Protein AF-A0A9D8RIB7-F1 (afdb_monomer)

Nearest PDB structures (foldseek):
  5ja8-assembly2_C  TM=4.415E-01  e=8.686E-02  Vibrio cholerae O1 biovar El Tor str. N16961
  4q9t-assembly2_B  TM=4.888E-01  e=7.528E-01  Vanderwaltozyma polyspora DSM 70294
  5kpe-assembly1_A  TM=2.880E-01  e=8.686E-02  synthetic construct
  8i34-assembly4_G  TM=5.622E-01  e=1.642E+00  Haliclona sp.
  3inb-assembly1_A  TM=4.986E-01  e=5.787E+00  Measles virus strain Edmonston

Foldseek 3Di:
DDDDDDPPDQDQDDPDDPVVLLCCLVPVLVQEDEDPVQLVQLCVVVVNDDPDSSVSSNVSSVLSSVDDPVQKDWDGWDWQPVADPPHTFIKTKIWGDDPHWIKIWIWDADPVRRGIYTHHIHTPPPPDDDDDDDDPVNVVVVVPDD

Structure (mmCIF, N/CA/C/O backbone):
data_AF-A0A9D8RIB7-F1
#
_entry.id   AF-A0A9D8RIB7-F1
#
loop_
_atom_site.group_PDB
_atom_site.id
_atom_site.type_symbol
_atom_site.label_atom_id
_atom_site.label_alt_id
_atom_site.label_comp_id
_atom_site.label_asym_id
_atom_site.label_entity_id
_atom_site.label_seq_id
_atom_site.pdbx_PDB_ins_code
_atom_site.Cartn_x
_atom_site.Cartn_y
_atom_site.Cartn_z
_atom_site.occupancy
_atom_site.B_iso_or_equiv
_atom_site.auth_seq_id
_atom_site.auth_comp_id
_atom_site.auth_asym_id
_atom_site.auth_atom_id
_atom_site.pdbx_PDB_model_num
ATOM 1 N N . MET A 1 1 ? 20.092 -38.379 22.813 1.00 41.28 1 MET A N 1
ATOM 2 C CA . MET A 1 1 ? 20.391 -37.686 21.543 1.00 41.28 1 MET A CA 1
ATOM 3 C C . MET A 1 1 ? 19.253 -37.948 20.571 1.00 41.28 1 MET A C 1
ATOM 5 O O . MET A 1 1 ? 19.066 -39.097 20.207 1.00 41.28 1 MET A O 1
ATOM 9 N N . ASN A 1 2 ? 18.444 -36.933 20.259 1.00 32.72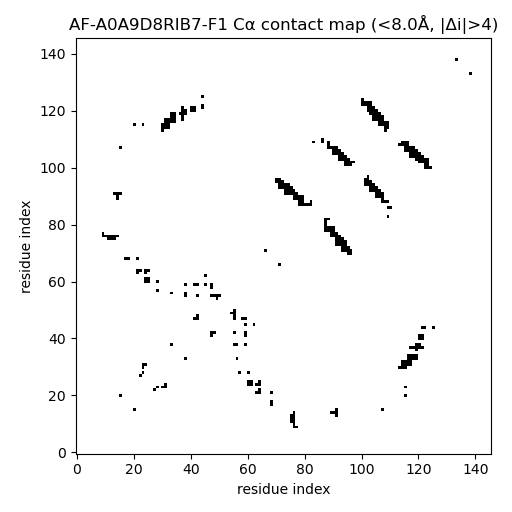 2 ASN A N 1
ATOM 10 C CA . ASN A 1 2 ? 18.199 -36.457 18.890 1.00 32.72 2 ASN A CA 1
ATOM 11 C C . ASN A 1 2 ? 17.179 -3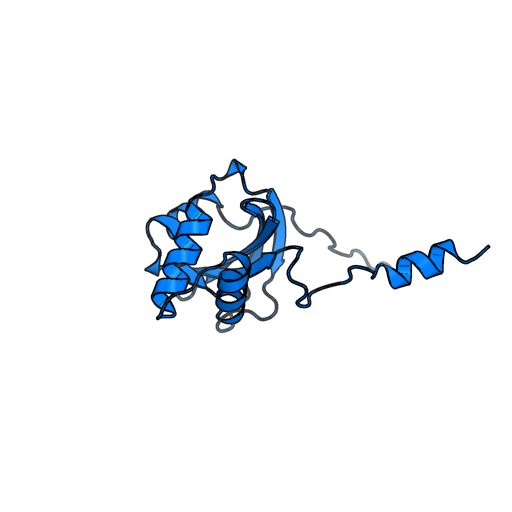5.313 18.933 1.00 32.72 2 ASN A C 1
ATOM 13 O O . ASN A 1 2 ? 15.968 -35.509 18.927 1.00 32.72 2 ASN A O 1
ATOM 17 N N . THR A 1 3 ? 17.720 -34.102 19.010 1.00 43.56 3 THR A N 1
ATOM 18 C CA . THR A 1 3 ? 17.069 -32.843 18.666 1.00 43.56 3 THR A CA 1
ATOM 19 C C . THR A 1 3 ? 16.885 -32.790 17.150 1.00 43.56 3 THR A C 1
ATOM 21 O O . THR A 1 3 ? 17.830 -32.511 16.422 1.00 43.56 3 THR A O 1
ATOM 24 N N . ASN A 1 4 ? 15.669 -33.054 16.682 1.00 41.12 4 ASN A N 1
ATOM 25 C CA . ASN A 1 4 ? 15.206 -32.770 15.322 1.00 41.12 4 ASN A CA 1
ATOM 26 C C . ASN A 1 4 ? 13.962 -31.887 15.475 1.00 41.12 4 ASN A C 1
ATOM 28 O O . ASN A 1 4 ? 13.106 -32.200 16.289 1.00 41.12 4 ASN A O 1
ATOM 32 N N . GLN A 1 5 ? 13.750 -30.785 14.776 1.00 39.44 5 GLN A N 1
ATOM 33 C CA . GLN A 1 5 ? 14.428 -30.183 13.642 1.00 39.44 5 GLN A CA 1
ATOM 34 C C . GLN A 1 5 ? 13.912 -28.740 13.593 1.00 39.44 5 GLN A C 1
ATOM 36 O O . GLN A 1 5 ? 12.727 -28.476 13.793 1.00 39.44 5 GLN A O 1
ATOM 41 N N . ILE A 1 6 ? 14.827 -27.814 13.343 1.00 48.09 6 ILE A N 1
ATOM 42 C CA . ILE A 1 6 ? 14.585 -26.393 13.116 1.00 48.09 6 ILE A CA 1
ATOM 43 C C . ILE A 1 6 ? 13.604 -26.252 11.940 1.00 48.09 6 ILE A C 1
ATOM 45 O O . ILE A 1 6 ? 13.969 -26.534 10.801 1.00 48.09 6 ILE A O 1
ATOM 49 N N . GLN A 1 7 ? 12.369 -25.801 12.189 1.00 37.47 7 GLN A N 1
ATOM 50 C CA . GLN A 1 7 ? 11.461 -25.347 11.127 1.00 37.47 7 GLN A CA 1
ATOM 51 C C . GLN A 1 7 ? 11.884 -23.950 10.656 1.00 37.47 7 GLN A C 1
ATOM 53 O O . GLN A 1 7 ? 11.237 -22.937 10.904 1.00 37.47 7 GLN A O 1
ATOM 58 N N . GLY A 1 8 ? 13.029 -23.910 9.981 1.00 40.84 8 GLY A N 1
ATOM 59 C CA . GLY A 1 8 ? 13.456 -22.803 9.141 1.00 40.84 8 GLY A CA 1
ATOM 60 C C . GLY A 1 8 ? 12.921 -23.025 7.733 1.00 40.84 8 GLY A C 1
ATOM 61 O O . GLY A 1 8 ? 13.624 -23.551 6.882 1.00 40.84 8 GLY A O 1
ATOM 62 N N . ALA A 1 9 ? 11.670 -22.648 7.493 1.00 40.25 9 ALA A N 1
ATOM 63 C CA . ALA A 1 9 ? 11.104 -22.559 6.152 1.00 40.25 9 ALA A CA 1
ATOM 64 C C . ALA A 1 9 ? 10.085 -21.418 6.147 1.00 40.25 9 ALA A C 1
ATOM 66 O O . ALA A 1 9 ? 8.880 -21.635 6.242 1.00 40.25 9 ALA A O 1
ATOM 67 N N . GLY A 1 10 ? 10.584 -20.178 6.099 1.00 46.03 10 GLY A N 1
ATOM 68 C CA . GLY A 1 10 ? 9.742 -19.021 5.813 1.00 46.03 10 GLY A CA 1
ATOM 69 C C . GLY A 1 10 ? 9.033 -19.270 4.487 1.00 46.03 10 GLY A C 1
ATOM 70 O O . GLY A 1 10 ? 9.671 -19.342 3.437 1.00 46.03 10 GLY A O 1
ATOM 71 N N . THR A 1 11 ? 7.725 -19.486 4.544 1.00 47.47 11 THR A N 1
ATOM 72 C CA . THR A 1 11 ? 6.888 -19.741 3.379 1.00 47.47 11 THR A CA 1
ATOM 73 C C . THR A 1 11 ? 7.015 -18.572 2.409 1.00 47.47 11 THR A C 1
ATOM 75 O O . THR A 1 11 ? 6.567 -17.467 2.703 1.00 47.47 11 THR A O 1
ATOM 78 N N . ARG A 1 12 ? 7.587 -18.811 1.222 1.00 58.78 12 ARG A N 1
ATOM 79 C CA . ARG A 1 12 ? 7.540 -17.891 0.068 1.00 58.78 12 ARG A CA 1
ATOM 80 C C . ARG A 1 12 ? 6.133 -17.844 -0.552 1.00 58.78 12 ARG A C 1
ATOM 82 O O . ARG A 1 12 ? 5.988 -17.872 -1.768 1.00 58.78 12 ARG A O 1
ATOM 89 N N . LYS A 1 13 ? 5.088 -17.873 0.271 1.00 84.31 13 LYS A N 1
ATOM 90 C CA . LYS A 1 13 ? 3.702 -17.881 -0.181 1.00 84.31 13 LYS A CA 1
ATOM 91 C C . LYS A 1 13 ? 3.035 -16.615 0.326 1.00 84.31 13 LYS A C 1
ATOM 93 O O . LYS A 1 13 ? 2.945 -16.437 1.536 1.00 84.31 13 LYS A O 1
ATOM 98 N N . LYS A 1 14 ? 2.555 -15.813 -0.623 1.00 91.81 14 LYS A N 1
ATOM 99 C CA . LYS A 1 14 ? 1.707 -14.643 -0.395 1.00 91.81 14 LYS A CA 1
ATOM 100 C C . LYS A 1 14 ? 0.521 -15.043 0.486 1.00 91.81 14 LYS A C 1
ATOM 102 O O . LYS A 1 14 ? -0.145 -16.042 0.194 1.00 91.81 14 LYS A O 1
ATOM 107 N N . ALA A 1 15 ? 0.288 -14.303 1.561 1.00 93.88 15 ALA A N 1
ATOM 108 C CA . ALA A 1 15 ? -0.879 -14.474 2.414 1.00 93.88 15 ALA A CA 1
ATOM 109 C C . ALA A 1 15 ? -2.125 -13.803 1.815 1.00 93.88 15 ALA A C 1
ATOM 111 O O . ALA A 1 15 ? -3.235 -14.263 2.081 1.00 93.88 15 ALA A O 1
ATOM 112 N N . TYR A 1 16 ? -1.944 -12.762 0.996 1.00 94.50 16 TYR A N 1
ATOM 113 C CA . TYR A 1 16 ? -3.028 -11.944 0.456 1.00 94.50 16 TYR A CA 1
ATOM 114 C C . TYR A 1 16 ? -2.947 -11.787 -1.067 1.00 94.50 16 TYR A C 1
ATOM 116 O O . TYR A 1 16 ? -1.882 -11.895 -1.680 1.00 94.50 16 TYR A O 1
ATOM 124 N N . SER A 1 17 ? -4.098 -11.510 -1.682 1.00 95.75 17 SER A N 1
ATOM 125 C CA . SER A 1 17 ? -4.184 -11.113 -3.088 1.00 95.75 17 SER A CA 1
ATOM 126 C C . SER A 1 17 ? -3.704 -9.671 -3.233 1.00 95.75 17 SER A C 1
ATOM 128 O O . SER A 1 17 ? -4.300 -8.758 -2.665 1.00 95.75 17 SER A O 1
ATOM 130 N N . LEU A 1 18 ? -2.633 -9.460 -4.002 1.00 96.50 18 LEU A N 1
ATOM 131 C CA . LEU A 1 18 ? -2.182 -8.110 -4.348 1.00 96.50 18 LEU A CA 1
ATOM 132 C C . LEU A 1 18 ? -3.252 -7.364 -5.159 1.00 96.50 18 LEU A C 1
ATOM 134 O O . LEU A 1 18 ? -3.451 -6.176 -4.946 1.00 96.50 18 LEU A O 1
ATOM 138 N N . ASN A 1 19 ? -3.964 -8.062 -6.047 1.00 96.81 19 ASN A N 1
ATOM 139 C CA . ASN A 1 19 ? -5.027 -7.458 -6.844 1.00 96.81 19 ASN A CA 1
ATOM 140 C C . ASN A 1 19 ? -6.133 -6.869 -5.960 1.00 96.81 19 ASN A C 1
ATOM 142 O O . ASN A 1 19 ? -6.554 -5.741 -6.174 1.00 96.81 19 ASN A O 1
ATOM 146 N N . ASP A 1 20 ? -6.555 -7.609 -4.935 1.00 96.88 20 ASP A N 1
ATOM 147 C CA . ASP A 1 20 ? -7.628 -7.175 -4.034 1.00 96.88 20 ASP A CA 1
ATOM 148 C C . ASP A 1 20 ? -7.171 -5.984 -3.175 1.00 96.88 20 ASP A C 1
ATOM 150 O O . ASP A 1 20 ? -7.966 -5.109 -2.842 1.00 96.88 20 ASP A O 1
ATOM 154 N N . PHE A 1 21 ? -5.878 -5.930 -2.833 1.00 97.50 21 PHE A N 1
ATOM 155 C CA . PHE A 1 21 ? -5.286 -4.776 -2.159 1.00 97.50 21 PHE A CA 1
ATOM 156 C C . PHE A 1 21 ? -5.288 -3.534 -3.058 1.00 97.50 21 PHE A C 1
ATOM 158 O O . PHE A 1 21 ? -5.744 -2.478 -2.627 1.00 97.50 21 PHE A O 1
ATOM 165 N N . LEU A 1 22 ? -4.826 -3.654 -4.308 1.00 97.56 22 LEU A N 1
ATOM 166 C CA . LEU A 1 22 ? -4.810 -2.536 -5.260 1.00 97.56 22 LEU A CA 1
ATOM 167 C C . LEU A 1 22 ? -6.227 -2.050 -5.592 1.00 97.56 22 LEU A C 1
ATOM 169 O O . LEU A 1 22 ? -6.463 -0.844 -5.665 1.00 97.56 22 LEU A O 1
ATOM 173 N N . ASP A 1 23 ? -7.181 -2.972 -5.730 1.00 97.06 23 ASP A N 1
ATOM 174 C CA . ASP A 1 23 ? -8.596 -2.638 -5.890 1.00 97.06 23 ASP A CA 1
ATOM 175 C C . ASP A 1 23 ? -9.124 -1.857 -4.680 1.00 97.06 23 ASP A C 1
ATOM 177 O O . ASP A 1 23 ? -9.770 -0.823 -4.850 1.00 97.06 23 ASP A O 1
ATOM 181 N N . ALA A 1 24 ? -8.763 -2.260 -3.458 1.00 97.00 24 ALA A N 1
ATOM 182 C CA . ALA A 1 24 ? -9.129 -1.512 -2.263 1.00 97.00 24 ALA A CA 1
ATOM 183 C C . ALA A 1 24 ? -8.486 -0.116 -2.213 1.00 97.00 24 ALA A C 1
ATOM 185 O O . ALA A 1 24 ? -9.169 0.854 -1.888 1.00 97.00 24 ALA A O 1
ATOM 186 N N . CYS A 1 25 ? -7.213 0.028 -2.599 1.00 97.38 25 CYS A N 1
ATOM 187 C CA . CYS A 1 25 ? -6.562 1.338 -2.725 1.00 97.38 25 CYS A CA 1
ATOM 188 C C . CYS A 1 25 ? -7.286 2.251 -3.727 1.00 97.38 25 CYS A C 1
ATOM 190 O O . CYS A 1 25 ? -7.370 3.461 -3.518 1.00 97.38 25 CYS A O 1
ATOM 192 N N . LYS A 1 26 ? -7.837 1.682 -4.803 1.00 97.00 26 LYS A N 1
ATOM 193 C CA . LYS A 1 26 ? -8.529 2.439 -5.846 1.00 97.00 26 LYS A CA 1
ATOM 194 C C . LYS A 1 26 ? -9.963 2.799 -5.457 1.00 97.00 26 LYS A C 1
ATOM 196 O O . LYS A 1 26 ? -10.329 3.975 -5.508 1.00 97.00 26 LYS A O 1
ATOM 201 N N . ASN A 1 27 ? -10.746 1.798 -5.062 1.00 96.69 27 ASN A N 1
ATOM 202 C CA . ASN A 1 27 ? -12.208 1.846 -5.007 1.00 96.69 27 ASN A CA 1
ATOM 203 C C . ASN A 1 27 ? -12.784 1.821 -3.583 1.00 96.69 27 ASN A C 1
ATOM 205 O O . ASN A 1 27 ? -13.928 2.227 -3.399 1.00 96.69 27 ASN A O 1
ATOM 209 N N . HIS A 1 28 ? -12.010 1.377 -2.587 1.00 95.50 28 HIS A N 1
ATOM 210 C CA . HIS A 1 28 ? -12.476 1.148 -1.212 1.00 95.50 28 HIS A CA 1
ATOM 211 C C . HIS A 1 28 ? -11.509 1.739 -0.175 1.00 95.50 28 HIS A C 1
ATOM 213 O O . HIS A 1 28 ? -11.070 1.067 0.764 1.00 95.50 28 HIS A O 1
ATOM 219 N N . LYS A 1 29 ? -11.130 3.009 -0.364 1.00 95.00 29 LYS A N 1
ATOM 220 C CA . LYS A 1 29 ? -10.112 3.712 0.440 1.00 95.00 29 LYS A CA 1
ATOM 221 C C . LYS A 1 29 ? -10.460 3.803 1.929 1.00 95.00 29 LYS A C 1
ATOM 223 O O . LYS A 1 29 ? -9.574 3.914 2.775 1.00 95.00 29 LYS A O 1
ATOM 228 N N . GLU A 1 30 ? -11.741 3.741 2.266 1.00 94.38 30 GLU A N 1
ATOM 229 C CA . GLU A 1 30 ? -12.260 3.663 3.630 1.00 94.38 30 GLU A CA 1
ATOM 230 C C . GLU A 1 30 ? -11.894 2.350 4.338 1.00 94.38 30 GLU A C 1
ATOM 232 O O . GLU A 1 30 ? -11.793 2.323 5.562 1.00 94.38 30 GLU A O 1
ATOM 237 N N . LEU A 1 31 ? -11.652 1.275 3.579 1.00 94.94 31 LEU A N 1
ATOM 238 C CA . LEU A 1 31 ? -11.234 -0.026 4.105 1.00 94.94 31 LEU A CA 1
ATOM 239 C C . LEU A 1 31 ? -9.718 -0.143 4.260 1.00 94.94 31 LEU A C 1
ATOM 241 O O . LEU A 1 31 ? -9.246 -1.140 4.807 1.00 94.94 31 LEU A O 1
ATOM 245 N N . VAL A 1 32 ? -8.956 0.835 3.769 1.00 96.81 32 VAL A N 1
ATOM 246 C CA . VAL A 1 32 ? -7.499 0.853 3.871 1.00 96.81 32 VAL A CA 1
ATOM 247 C C . VAL A 1 32 ? -7.087 1.839 4.948 1.00 96.81 32 VAL A C 1
ATOM 249 O O . VAL A 1 32 ? -7.413 3.019 4.896 1.00 96.81 32 VAL A O 1
ATOM 252 N N . GLU A 1 33 ? -6.318 1.366 5.914 1.00 95.19 33 GLU A N 1
ATOM 253 C CA . GLU A 1 33 ? -5.636 2.223 6.872 1.00 95.19 33 GLU A CA 1
ATOM 254 C C . GLU A 1 33 ? -4.131 2.182 6.661 1.00 95.19 33 GLU A C 1
ATOM 256 O O . GLU A 1 33 ? -3.569 1.171 6.236 1.00 95.19 33 GLU A O 1
ATOM 261 N N . ILE A 1 34 ? -3.475 3.280 7.009 1.00 96.00 34 ILE A N 1
ATOM 262 C CA . ILE A 1 34 ? -2.027 3.406 6.944 1.00 96.00 34 ILE A CA 1
ATOM 263 C C . ILE A 1 34 ? -1.527 3.612 8.366 1.00 96.00 34 ILE A C 1
ATOM 265 O O . ILE A 1 34 ? -2.102 4.379 9.140 1.00 96.00 34 ILE A O 1
ATOM 269 N N . ASN A 1 35 ? -0.476 2.888 8.741 1.00 94.50 35 ASN A N 1
ATOM 270 C CA . ASN A 1 35 ? 0.253 3.202 9.958 1.00 94.50 35 ASN A CA 1
ATOM 271 C C . ASN A 1 35 ? 0.696 4.684 9.919 1.00 94.50 35 ASN A C 1
ATOM 273 O O . ASN A 1 35 ? 1.228 5.093 8.891 1.00 94.50 35 ASN A O 1
ATOM 277 N N . PRO A 1 36 ? 0.521 5.478 10.991 1.00 94.00 36 PRO A N 1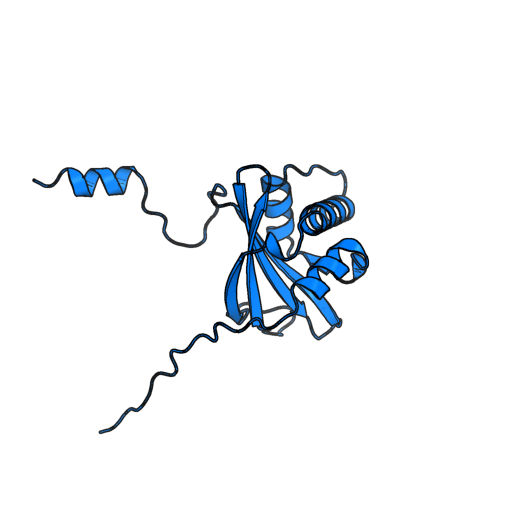
ATOM 278 C CA . PRO A 1 36 ? 0.888 6.896 10.976 1.00 94.00 36 PRO A CA 1
ATOM 279 C C . PRO A 1 36 ? 2.339 7.164 10.552 1.00 94.00 36 PRO A C 1
ATOM 281 O O . PRO A 1 36 ? 2.565 8.022 9.703 1.00 94.00 36 PRO A O 1
ATOM 284 N N . ASP A 1 37 ? 3.293 6.370 11.051 1.00 93.25 37 ASP A N 1
ATOM 285 C CA . ASP A 1 37 ? 4.713 6.489 10.695 1.00 93.25 37 ASP A CA 1
ATOM 286 C C . ASP A 1 37 ? 4.920 6.169 9.203 1.00 93.25 37 ASP A C 1
ATOM 288 O O . ASP A 1 37 ? 5.643 6.858 8.489 1.00 93.25 37 ASP A O 1
ATOM 292 N N . ALA A 1 38 ? 4.216 5.149 8.699 1.00 95.25 38 ALA A N 1
ATOM 293 C CA . ALA A 1 38 ? 4.254 4.785 7.285 1.00 95.25 38 ALA A CA 1
ATOM 294 C C . ALA A 1 38 ? 3.601 5.838 6.384 1.00 95.25 38 ALA A C 1
ATOM 296 O O . ALA A 1 38 ? 3.994 5.969 5.231 1.00 95.25 38 ALA A O 1
ATOM 297 N N . GLN A 1 39 ? 2.593 6.558 6.877 1.00 96.25 39 GLN A N 1
ATOM 298 C CA . GLN A 1 39 ? 1.938 7.624 6.131 1.00 96.25 39 GLN A CA 1
ATOM 299 C C . GLN A 1 39 ? 2.852 8.845 6.004 1.00 96.25 39 GLN A C 1
ATOM 301 O O . GLN A 1 39 ? 2.951 9.418 4.921 1.00 96.25 39 GLN A O 1
ATOM 306 N N . GLU A 1 40 ? 3.541 9.214 7.085 1.00 93.88 40 GLU A N 1
ATOM 307 C CA . GLU A 1 40 ? 4.553 10.272 7.067 1.00 93.88 40 GLU A CA 1
ATOM 308 C C . GLU A 1 40 ? 5.684 9.921 6.093 1.00 93.88 40 GLU A C 1
ATOM 310 O O . GLU A 1 40 ? 5.991 10.695 5.183 1.00 93.88 40 GLU A O 1
ATOM 315 N N . GLU A 1 41 ? 6.243 8.716 6.203 1.00 94.19 41 GLU A N 1
ATOM 316 C CA . GLU A 1 41 ? 7.311 8.258 5.315 1.00 94.19 41 GLU A CA 1
ATOM 317 C C . GLU A 1 41 ? 6.848 8.173 3.852 1.00 94.19 41 GLU A C 1
ATOM 319 O O . GLU A 1 41 ? 7.528 8.687 2.962 1.00 94.19 41 GLU A O 1
ATOM 324 N N . ALA A 1 42 ? 5.647 7.640 3.599 1.00 94.00 42 ALA A N 1
ATOM 325 C CA . ALA A 1 42 ? 5.033 7.619 2.272 1.00 94.00 42 ALA A CA 1
ATOM 326 C C . ALA A 1 42 ? 4.893 9.024 1.676 1.00 94.00 42 ALA A C 1
ATOM 328 O O . ALA A 1 42 ? 5.196 9.222 0.502 1.00 94.00 42 ALA A O 1
ATOM 329 N N . SER A 1 43 ? 4.452 10.000 2.476 1.00 93.75 43 SER A N 1
ATOM 330 C CA . SER A 1 43 ? 4.271 11.375 2.007 1.00 93.75 43 SER A CA 1
ATOM 331 C C . SER A 1 43 ? 5.592 12.005 1.562 1.00 93.75 43 SER A C 1
ATOM 333 O O . SER A 1 43 ? 5.645 12.657 0.520 1.00 93.75 43 SER A O 1
ATOM 335 N N . ASN A 1 44 ? 6.683 11.708 2.273 1.00 91.38 44 ASN A N 1
ATOM 336 C CA . ASN A 1 44 ? 8.020 12.175 1.928 1.00 91.38 44 ASN A CA 1
ATOM 337 C C . ASN A 1 44 ? 8.539 11.526 0.638 1.00 91.38 44 ASN A C 1
ATOM 339 O O . ASN A 1 44 ? 9.007 12.233 -0.256 1.00 91.38 44 ASN A O 1
ATOM 343 N N . VAL A 1 45 ? 8.440 10.196 0.516 1.00 91.19 45 VAL A N 1
ATOM 344 C CA . VAL A 1 45 ? 8.990 9.467 -0.644 1.00 91.19 45 VAL A CA 1
ATOM 345 C C . VAL A 1 45 ? 8.159 9.641 -1.916 1.00 91.19 45 VAL A C 1
ATOM 347 O O . VAL A 1 45 ? 8.705 9.544 -3.010 1.00 91.19 45 VAL A O 1
ATOM 350 N N . LEU A 1 46 ? 6.855 9.905 -1.788 1.00 90.50 46 LEU A N 1
ATOM 351 C CA . LEU A 1 46 ? 5.950 10.179 -2.910 1.00 90.50 46 LEU A CA 1
ATOM 352 C C . LEU A 1 46 ? 5.788 11.681 -3.193 1.00 90.50 46 LEU A C 1
ATOM 354 O O . LEU A 1 46 ? 5.050 12.047 -4.104 1.00 90.50 46 LEU A O 1
ATOM 358 N N . HIS A 1 47 ? 6.460 12.546 -2.425 1.00 90.62 47 HIS A N 1
ATOM 359 C CA . HIS A 1 47 ? 6.365 14.005 -2.529 1.00 90.62 47 HIS A CA 1
ATOM 360 C C . HIS A 1 47 ? 4.921 14.536 -2.451 1.00 90.62 47 HIS A C 1
ATOM 362 O O . HIS A 1 47 ? 4.523 15.431 -3.198 1.00 90.62 47 HIS A O 1
ATOM 368 N N . ILE A 1 48 ? 4.138 13.983 -1.525 1.00 92.50 48 ILE A N 1
ATOM 369 C CA . ILE A 1 48 ? 2.746 14.359 -1.276 1.00 92.50 48 ILE A CA 1
ATOM 370 C C . ILE A 1 48 ? 2.705 15.415 -0.174 1.00 92.50 48 ILE A C 1
ATOM 372 O O . ILE A 1 48 ? 3.206 15.204 0.928 1.00 92.50 48 ILE A O 1
ATOM 376 N N . SER A 1 49 ? 2.061 16.543 -0.463 1.00 92.00 49 SER A N 1
ATOM 377 C CA . SER A 1 49 ? 1.787 17.604 0.504 1.00 92.00 49 SER A CA 1
ATOM 378 C C . SER A 1 49 ? 0.304 17.951 0.434 1.00 92.00 49 SER A C 1
ATOM 380 O O . SER A 1 49 ? -0.195 18.361 -0.615 1.00 92.00 49 SER A O 1
ATOM 382 N N . CYS A 1 50 ? -0.410 17.725 1.535 1.00 92.75 50 CYS A N 1
ATOM 383 C CA . CYS A 1 50 ? -1.827 18.049 1.684 1.00 92.75 50 CYS A CA 1
ATOM 384 C C . CYS A 1 50 ? -2.064 18.735 3.030 1.00 92.75 50 CYS A C 1
ATOM 386 O O . CYS A 1 50 ? -1.262 18.589 3.957 1.00 92.75 50 CYS A O 1
ATOM 388 N N . ASP A 1 51 ? -3.186 19.442 3.144 1.00 91.75 51 ASP A N 1
ATOM 389 C CA . ASP A 1 51 ? -3.545 20.181 4.357 1.00 91.75 51 ASP A CA 1
ATOM 390 C C . ASP A 1 51 ? -4.050 19.250 5.469 1.00 91.75 51 ASP A C 1
ATOM 392 O O . ASP A 1 51 ? -3.994 19.589 6.654 1.00 91.75 51 ASP A O 1
ATOM 396 N N . THR A 1 52 ? -4.537 18.060 5.102 1.00 95.12 52 THR A N 1
ATOM 397 C CA . THR A 1 52 ? -5.114 17.097 6.042 1.00 95.12 52 THR A CA 1
ATOM 398 C C . THR A 1 52 ? -4.514 15.700 5.913 1.00 95.12 52 THR A C 1
ATOM 400 O O . THR A 1 52 ? -4.062 15.267 4.853 1.00 95.12 52 THR A O 1
ATOM 403 N N . THR A 1 53 ? -4.556 14.945 7.013 1.00 92.94 53 THR A N 1
ATOM 404 C CA . THR A 1 53 ? -4.104 13.549 7.040 1.00 92.94 53 THR A CA 1
ATOM 405 C C . THR A 1 53 ? -4.953 12.643 6.150 1.00 92.94 53 THR A C 1
ATOM 407 O O . THR A 1 53 ? -4.410 11.720 5.546 1.00 92.94 53 THR A O 1
ATOM 410 N N . GLU A 1 54 ? -6.260 12.890 6.028 1.00 94.94 54 GLU A N 1
ATOM 411 C CA . GLU A 1 54 ? -7.123 12.073 5.166 1.00 94.94 54 GLU A CA 1
ATOM 412 C C . GLU A 1 54 ? -6.827 12.319 3.682 1.00 94.94 54 GLU A C 1
ATOM 414 O O . GLU A 1 54 ? -6.733 11.364 2.916 1.00 94.94 54 GLU A O 1
ATOM 419 N N . GLU A 1 55 ? -6.587 13.567 3.269 1.00 96.00 55 GLU A N 1
ATOM 420 C CA . GLU A 1 55 ? -6.175 13.867 1.891 1.00 96.00 55 GLU A CA 1
ATOM 421 C C . GLU A 1 55 ? -4.819 13.243 1.558 1.00 96.00 55 GLU A C 1
ATOM 423 O O . GLU A 1 55 ? -4.687 12.600 0.516 1.00 96.00 55 GLU A O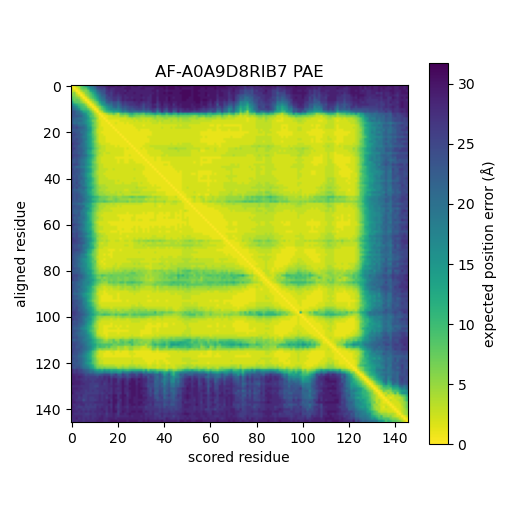 1
ATOM 428 N N . THR A 1 56 ? -3.837 13.345 2.463 1.00 96.06 56 THR A N 1
ATOM 429 C CA . THR A 1 56 ? -2.529 12.692 2.298 1.00 96.06 56 THR A CA 1
ATOM 430 C C . THR A 1 56 ? -2.691 11.185 2.115 1.00 96.06 56 THR A C 1
ATOM 432 O O . THR A 1 56 ? -2.103 10.602 1.206 1.00 96.06 56 THR A O 1
ATOM 435 N N . LYS A 1 57 ? -3.525 10.543 2.942 1.00 97.12 57 LYS A N 1
ATOM 436 C CA . LYS A 1 57 ? -3.839 9.117 2.816 1.00 97.12 57 LYS A CA 1
ATOM 437 C C . LYS A 1 57 ? -4.443 8.810 1.445 1.00 97.12 57 LYS A C 1
ATOM 439 O O . LYS A 1 57 ? -3.968 7.897 0.776 1.00 97.12 57 LYS A O 1
ATOM 444 N N . VAL A 1 58 ? -5.469 9.549 1.021 1.00 97.50 58 VAL A N 1
ATOM 445 C CA . VAL A 1 58 ? -6.128 9.340 -0.277 1.00 97.50 58 VAL A CA 1
ATOM 446 C C . VAL A 1 58 ? -5.121 9.447 -1.422 1.00 97.50 58 VAL A C 1
ATOM 448 O O . VAL A 1 58 ? -5.077 8.543 -2.255 1.00 97.50 58 VAL A O 1
ATOM 451 N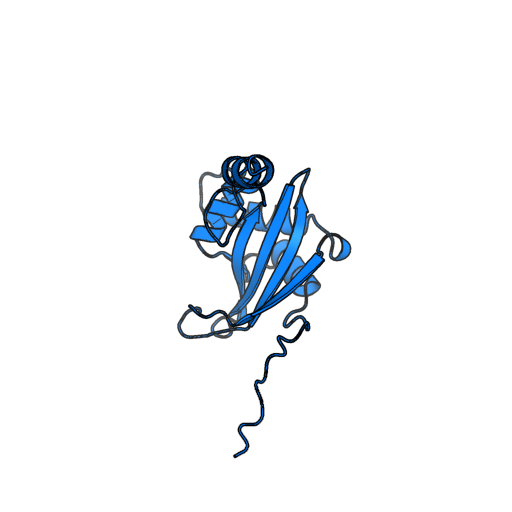 N . GLN A 1 59 ? -4.256 10.467 -1.417 1.00 97.50 59 GLN A N 1
ATOM 452 C CA . GLN A 1 59 ? -3.227 10.626 -2.445 1.00 97.50 59 GLN A CA 1
ATOM 453 C C . GLN A 1 59 ? -2.201 9.489 -2.441 1.00 97.50 59 GLN A C 1
ATOM 455 O O . GLN A 1 59 ? -1.824 9.016 -3.511 1.00 97.50 59 GLN A O 1
ATOM 460 N N . ILE A 1 60 ? -1.776 9.000 -1.270 1.00 97.50 60 ILE A N 1
ATOM 461 C CA . ILE A 1 60 ? -0.877 7.837 -1.181 1.00 97.50 60 ILE A CA 1
ATOM 462 C C . ILE A 1 60 ? -1.532 6.608 -1.821 1.00 97.50 60 ILE A C 1
ATOM 464 O O . ILE A 1 60 ? -0.900 5.911 -2.614 1.00 97.50 60 ILE A O 1
ATOM 468 N N . LEU A 1 61 ? -2.801 6.342 -1.498 1.00 98.00 61 LEU A N 1
ATOM 469 C CA . LEU A 1 61 ? -3.533 5.197 -2.042 1.00 98.00 61 LEU A CA 1
ATOM 470 C C . LEU A 1 61 ? -3.734 5.314 -3.555 1.00 98.00 61 LEU A C 1
ATOM 472 O O . LEU A 1 61 ? -3.572 4.319 -4.259 1.00 98.00 61 LEU A O 1
ATOM 476 N N . ASP A 1 62 ? -4.027 6.515 -4.057 1.00 97.00 62 ASP A N 1
ATOM 477 C CA . ASP A 1 62 ? -4.121 6.768 -5.494 1.00 97.00 62 ASP A CA 1
ATOM 478 C C . ASP A 1 62 ? -2.780 6.516 -6.192 1.00 97.00 62 ASP A C 1
ATOM 480 O O . ASP A 1 62 ? -2.753 5.806 -7.193 1.00 97.00 62 ASP A O 1
ATOM 484 N N . GLN A 1 63 ? -1.661 7.001 -5.640 1.00 95.62 63 GLN A N 1
ATOM 485 C CA . GLN A 1 63 ? -0.325 6.754 -6.200 1.00 95.62 63 GLN A CA 1
ATOM 486 C C . GLN A 1 63 ? 0.030 5.265 -6.245 1.00 95.62 63 GLN A C 1
ATOM 488 O O . GLN A 1 63 ? 0.602 4.804 -7.229 1.00 95.62 63 GLN A O 1
ATOM 493 N N . ILE A 1 64 ? -0.330 4.495 -5.213 1.00 96.31 64 ILE A N 1
ATOM 494 C CA . ILE A 1 64 ? -0.144 3.036 -5.200 1.00 96.31 64 ILE A CA 1
ATOM 495 C C . ILE A 1 64 ? -1.008 2.376 -6.284 1.00 96.31 64 ILE A C 1
ATOM 497 O O . ILE A 1 64 ? -0.524 1.510 -7.007 1.00 96.31 64 ILE A O 1
ATOM 501 N N . ALA A 1 65 ? -2.267 2.798 -6.423 1.00 95.94 65 ALA A N 1
ATOM 502 C CA . ALA A 1 65 ? -3.228 2.222 -7.362 1.00 95.94 65 ALA A CA 1
ATOM 503 C C . ALA A 1 65 ? -2.975 2.582 -8.840 1.00 95.94 65 ALA A C 1
ATOM 505 O O . ALA A 1 65 ? -3.606 1.994 -9.722 1.00 95.94 65 ALA A O 1
ATOM 506 N N . LEU A 1 66 ? -2.083 3.539 -9.127 1.00 95.06 66 LEU A N 1
ATOM 507 C CA . LEU A 1 66 ? -1.622 3.817 -10.493 1.00 95.06 66 LEU A CA 1
ATOM 508 C C . LEU A 1 66 ? -0.779 2.673 -11.072 1.00 95.06 66 LEU A C 1
ATOM 510 O O . LEU A 1 66 ? -0.704 2.546 -12.294 1.00 95.06 66 LEU A O 1
ATOM 514 N N . HIS A 1 67 ? -0.170 1.854 -10.214 1.00 94.31 67 HIS A N 1
ATOM 515 C CA . HIS A 1 67 ? 0.655 0.715 -10.610 1.00 94.31 67 HIS A CA 1
ATOM 516 C C . HIS A 1 67 ? -0.203 -0.534 -10.828 1.00 94.31 67 HIS A C 1
ATOM 518 O O . HIS A 1 67 ? -1.136 -0.821 -10.072 1.00 94.31 67 HIS A O 1
ATOM 524 N N . GLY A 1 68 ? 0.119 -1.293 -11.870 1.00 91.75 68 GLY A N 1
ATOM 525 C CA . GLY A 1 68 ? -0.462 -2.601 -12.137 1.00 91.75 68 GLY A CA 1
ATOM 526 C C . GLY A 1 68 ? 0.179 -3.696 -11.285 1.00 91.75 68 GLY A C 1
ATOM 527 O O . GLY A 1 68 ? 1.247 -3.522 -10.710 1.00 91.75 68 GLY A O 1
ATOM 528 N N . ILE A 1 69 ? -0.451 -4.873 -11.233 1.00 93.62 69 ILE A N 1
ATOM 529 C CA . ILE A 1 69 ? 0.061 -6.039 -10.483 1.00 93.62 69 ILE A CA 1
ATOM 530 C C . ILE A 1 69 ? 1.494 -6.397 -10.904 1.00 93.62 69 ILE A C 1
ATOM 532 O O . ILE A 1 69 ? 2.301 -6.770 -10.055 1.00 93.62 69 ILE A O 1
ATOM 536 N N . ASP A 1 70 ? 1.791 -6.284 -12.199 1.00 94.25 70 ASP A N 1
ATOM 537 C CA . ASP A 1 70 ? 3.080 -6.664 -12.782 1.00 94.25 70 ASP A CA 1
ATOM 538 C C . ASP A 1 70 ? 4.217 -5.697 -12.410 1.00 94.25 70 ASP A C 1
ATOM 540 O O . ASP A 1 70 ? 5.385 -6.066 -12.523 1.00 94.25 70 ASP A O 1
ATOM 544 N N . ASP A 1 71 ? 3.891 -4.502 -11.905 1.00 95.69 71 ASP A N 1
ATOM 545 C CA . ASP A 1 71 ? 4.875 -3.531 -11.413 1.00 95.69 71 ASP A CA 1
ATOM 546 C C . ASP A 1 71 ? 5.394 -3.892 -10.010 1.00 95.69 71 ASP A C 1
ATOM 548 O O . ASP A 1 71 ? 6.409 -3.354 -9.559 1.00 95.69 71 ASP A O 1
ATOM 552 N N . PHE A 1 72 ? 4.716 -4.808 -9.306 1.00 96.31 72 PHE A N 1
ATOM 553 C CA . PHE A 1 72 ? 5.087 -5.229 -7.960 1.00 96.31 72 PHE A CA 1
ATOM 554 C C . PHE A 1 72 ? 5.853 -6.552 -7.958 1.00 96.31 72 PHE A C 1
ATOM 556 O O . PHE A 1 72 ? 5.336 -7.626 -8.278 1.00 96.31 72 PHE A O 1
ATOM 563 N N . GLU A 1 73 ? 7.064 -6.508 -7.421 1.00 96.00 73 GLU A N 1
ATOM 564 C CA . GLU A 1 73 ? 7.854 -7.681 -7.094 1.00 96.00 73 GLU A CA 1
ATOM 565 C C . GLU A 1 73 ? 7.567 -8.133 -5.659 1.00 96.00 73 GLU A C 1
ATOM 567 O O . GLU A 1 73 ? 7.652 -7.365 -4.701 1.00 96.00 73 GLU A O 1
ATOM 572 N N . TYR A 1 74 ? 7.223 -9.407 -5.487 1.00 95.69 74 TYR A N 1
ATOM 573 C CA . TYR A 1 74 ? 7.015 -9.983 -4.162 1.00 95.69 74 TYR A CA 1
ATOM 574 C C . TYR A 1 74 ? 8.344 -10.264 -3.461 1.00 95.69 74 TYR A C 1
ATOM 576 O O . TYR A 1 74 ? 9.206 -10.950 -4.006 1.00 95.69 74 TYR A O 1
ATOM 584 N N . ILE A 1 75 ? 8.458 -9.835 -2.204 1.00 95.50 75 ILE A N 1
ATOM 585 C CA . ILE A 1 75 ? 9.685 -9.974 -1.416 1.00 95.50 75 ILE A CA 1
ATOM 586 C C . ILE A 1 75 ? 9.558 -11.123 -0.416 1.00 95.50 75 ILE A C 1
ATOM 588 O O . ILE A 1 75 ? 10.339 -12.076 -0.438 1.00 95.50 75 ILE A O 1
ATOM 592 N N . ASN A 1 76 ? 8.616 -11.025 0.527 1.00 94.44 76 ASN A N 1
ATOM 593 C CA . ASN A 1 76 ? 8.406 -12.042 1.556 1.00 94.44 76 ASN A CA 1
ATOM 594 C C . ASN A 1 76 ? 7.066 -11.877 2.281 1.00 94.44 76 ASN A C 1
ATOM 596 O O . ASN A 1 76 ? 6.402 -10.852 2.168 1.00 94.44 76 ASN A O 1
ATOM 600 N N . THR A 1 77 ? 6.738 -12.886 3.088 1.00 94.94 77 THR A N 1
ATOM 601 C CA . THR A 1 77 ? 5.655 -12.850 4.067 1.00 94.94 77 THR A CA 1
ATOM 602 C C . THR A 1 77 ? 6.244 -13.092 5.451 1.00 94.94 77 THR A C 1
ATOM 604 O O . THR A 1 77 ? 6.972 -14.069 5.657 1.00 94.94 77 THR A O 1
ATOM 607 N N . LYS A 1 78 ? 5.947 -12.219 6.419 1.00 92.62 78 LYS A N 1
ATOM 608 C CA . LYS A 1 78 ? 6.422 -12.348 7.808 1.00 92.62 78 LYS A CA 1
ATOM 609 C C . LYS A 1 78 ? 5.318 -12.015 8.816 1.00 92.62 78 LYS A C 1
ATOM 611 O O . LYS A 1 78 ? 4.519 -11.125 8.551 1.00 92.62 78 LYS A O 1
ATOM 616 N N . PRO A 1 79 ? 5.279 -12.659 9.995 1.00 91.56 79 PRO A N 1
ATOM 617 C CA . PRO A 1 79 ? 4.347 -12.277 11.055 1.00 91.56 79 PRO A CA 1
ATOM 618 C C . PRO A 1 79 ? 4.577 -10.839 11.537 1.00 91.56 79 PRO A C 1
ATOM 620 O O . PRO A 1 79 ? 5.723 -10.429 11.767 1.00 91.56 79 PRO A O 1
ATOM 623 N N . PHE A 1 80 ? 3.500 -10.088 11.773 1.00 91.12 80 PHE A N 1
ATOM 624 C CA . PHE A 1 80 ? 3.582 -8.769 12.387 1.00 91.12 80 PHE A CA 1
ATOM 625 C C . PHE A 1 80 ? 3.839 -8.899 13.892 1.00 91.12 80 PHE A C 1
ATOM 627 O O . PHE A 1 80 ? 2.921 -8.948 14.703 1.00 91.12 80 PHE A O 1
ATOM 634 N N . ARG A 1 81 ? 5.115 -8.925 14.291 1.00 85.50 81 ARG A N 1
ATOM 635 C CA . ARG A 1 81 ? 5.511 -9.135 15.697 1.00 85.50 81 ARG A CA 1
ATOM 636 C C . ARG A 1 81 ? 4.937 -8.113 16.680 1.00 85.50 81 ARG A C 1
ATOM 638 O O . ARG A 1 81 ? 4.563 -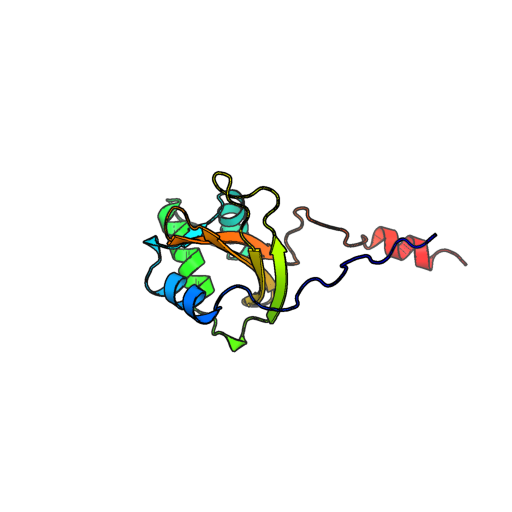8.505 17.773 1.00 85.50 81 ARG A O 1
ATOM 645 N N . LYS A 1 82 ? 4.867 -6.830 16.304 1.00 83.12 82 LYS A N 1
ATOM 646 C CA . LYS A 1 82 ? 4.243 -5.781 17.136 1.00 83.12 82 LYS A CA 1
ATOM 647 C C . LYS A 1 82 ? 2.718 -5.932 17.178 1.00 83.12 82 LYS A C 1
ATOM 649 O O . LYS A 1 82 ? 2.112 -5.642 18.201 1.00 83.12 82 LYS A O 1
ATOM 654 N N . GLY A 1 83 ? 2.139 -6.433 16.087 1.00 83.69 83 GLY A N 1
ATOM 655 C CA . GLY A 1 83 ? 0.706 -6.624 15.934 1.00 83.69 83 GLY A CA 1
ATOM 656 C C . GLY A 1 83 ? -0.074 -5.319 15.785 1.00 83.69 83 GLY A C 1
ATOM 657 O O . GLY A 1 83 ? 0.496 -4.227 15.764 1.00 83.69 83 GLY A O 1
ATOM 658 N N . ILE A 1 84 ? -1.393 -5.452 15.665 1.00 82.06 84 ILE A N 1
ATOM 659 C CA . ILE A 1 84 ? -2.371 -4.363 15.596 1.00 82.06 84 ILE A CA 1
ATOM 660 C C . ILE A 1 84 ? -3.535 -4.769 16.495 1.00 82.06 84 ILE A C 1
ATOM 662 O O . ILE A 1 84 ? -4.161 -5.797 16.256 1.00 82.06 84 ILE A O 1
ATOM 666 N N . ASN A 1 85 ? -3.820 -3.990 17.541 1.00 82.44 85 ASN A N 1
ATOM 667 C CA . ASN A 1 85 ? -4.897 -4.285 18.499 1.00 82.44 85 ASN A CA 1
ATOM 668 C C . ASN A 1 85 ? -4.825 -5.706 19.101 1.00 82.44 85 ASN A C 1
ATOM 670 O O . ASN A 1 85 ? -5.848 -6.344 19.330 1.00 82.44 85 ASN A O 1
ATOM 674 N N . GLY A 1 86 ? -3.609 -6.215 19.327 1.00 81.06 86 GLY A N 1
ATOM 675 C CA . GLY A 1 86 ? -3.367 -7.568 19.842 1.00 81.06 86 GLY A CA 1
ATOM 676 C C . GLY A 1 86 ? -3.431 -8.688 18.794 1.00 81.06 86 GLY A C 1
ATOM 677 O O . GLY A 1 86 ? -3.120 -9.829 19.127 1.00 81.06 86 GLY A O 1
ATOM 678 N N . ASP A 1 87 ? -3.786 -8.388 17.540 1.00 84.00 87 ASP A N 1
ATOM 679 C CA . ASP A 1 87 ? -3.692 -9.333 16.424 1.00 84.00 87 ASP A CA 1
ATOM 680 C C . ASP A 1 87 ? -2.286 -9.311 15.812 1.00 84.00 87 ASP A C 1
ATOM 682 O O . ASP A 1 87 ? -1.664 -8.256 15.690 1.00 84.00 87 ASP A O 1
ATOM 686 N N . HIS A 1 88 ? -1.792 -10.469 15.384 1.00 89.75 88 HIS A N 1
ATOM 687 C CA . HIS A 1 88 ? -0.461 -10.644 14.799 1.00 89.75 88 HIS A CA 1
ATOM 688 C C . HIS A 1 88 ? -0.568 -11.257 13.398 1.00 89.75 88 HIS A C 1
ATOM 690 O O . HIS A 1 88 ? -0.136 -12.396 13.184 1.00 89.75 88 HIS A O 1
ATOM 696 N N . PRO A 1 89 ? -1.155 -10.531 12.428 1.00 91.88 89 PRO A N 1
ATOM 697 C CA . PRO A 1 89 ? -1.378 -11.066 11.095 1.00 91.88 89 PRO A CA 1
ATOM 698 C C . PRO A 1 89 ? -0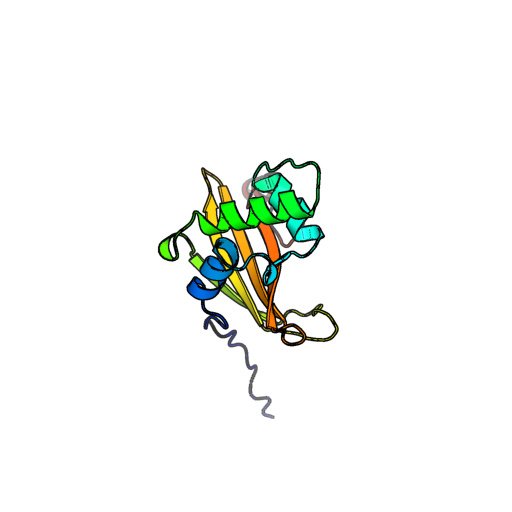.053 -11.340 10.376 1.00 91.88 89 PRO A C 1
ATOM 700 O O . PRO A 1 89 ? 0.996 -10.767 10.691 1.00 91.88 89 PRO A O 1
ATOM 703 N N . LEU A 1 90 ? -0.097 -12.207 9.366 1.00 93.81 90 LEU A N 1
ATOM 704 C CA . LEU A 1 90 ? 0.974 -12.263 8.375 1.00 93.81 90 LEU A CA 1
ATOM 705 C C . LEU A 1 90 ? 0.988 -10.949 7.592 1.00 93.81 90 LEU A C 1
ATOM 707 O O . LEU A 1 90 ? -0.063 -10.358 7.369 1.00 93.81 90 LEU A O 1
ATOM 711 N N . VAL A 1 91 ? 2.165 -10.491 7.190 1.00 95.38 91 VAL A N 1
ATOM 712 C CA . VAL A 1 91 ? 2.358 -9.275 6.399 1.00 95.38 91 VAL A CA 1
ATOM 713 C C . VAL A 1 91 ? 3.079 -9.671 5.133 1.00 95.38 91 VAL A C 1
ATOM 715 O O . VAL A 1 91 ? 4.178 -10.221 5.221 1.00 95.38 91 VAL A O 1
ATOM 718 N N . ASP A 1 92 ? 2.475 -9.368 3.991 1.00 97.62 92 ASP A N 1
ATOM 719 C CA . ASP A 1 92 ? 3.137 -9.505 2.702 1.00 97.62 92 ASP A CA 1
ATOM 720 C C . ASP A 1 92 ? 3.893 -8.214 2.389 1.00 97.62 92 ASP A C 1
ATOM 722 O O . ASP A 1 92 ? 3.389 -7.112 2.617 1.00 97.62 92 ASP A O 1
ATOM 726 N N . ALA A 1 93 ? 5.114 -8.359 1.887 1.00 97.06 93 ALA A N 1
ATOM 727 C CA . ALA A 1 93 ? 5.971 -7.267 1.461 1.00 97.06 93 ALA A CA 1
ATOM 728 C C . ALA A 1 93 ? 6.239 -7.358 -0.041 1.00 97.06 93 ALA A C 1
ATOM 730 O O . ALA A 1 93 ? 6.547 -8.436 -0.564 1.00 97.06 93 ALA A O 1
ATOM 731 N N . TYR A 1 94 ? 6.164 -6.209 -0.699 1.00 97.19 94 TYR A N 1
ATOM 732 C CA . TYR A 1 94 ? 6.408 -6.033 -2.121 1.00 97.19 94 TYR A CA 1
ATOM 733 C C 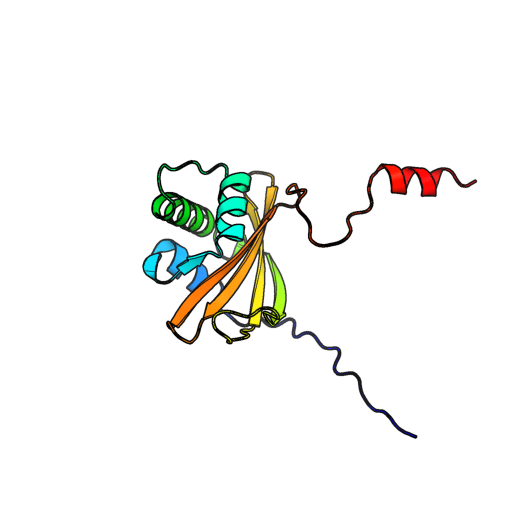. TYR A 1 94 ? 7.310 -4.822 -2.352 1.00 97.19 94 TYR A C 1
ATOM 735 O O . TYR A 1 94 ? 7.384 -3.926 -1.507 1.00 97.19 94 TYR A O 1
ATOM 743 N N . SER A 1 95 ? 7.961 -4.783 -3.507 1.00 96.25 95 SER A N 1
ATOM 744 C CA . SER A 1 95 ? 8.594 -3.581 -4.043 1.00 96.25 95 SER A CA 1
ATOM 745 C C . SER A 1 95 ? 8.021 -3.230 -5.401 1.00 96.25 95 SER A C 1
ATOM 747 O O . SER A 1 95 ? 7.660 -4.124 -6.154 1.00 96.25 95 SER A O 1
ATOM 749 N N . PHE A 1 96 ? 7.982 -1.947 -5.727 1.00 95.19 96 PHE A N 1
ATOM 750 C CA . PHE A 1 96 ? 7.647 -1.450 -7.058 1.00 95.19 96 PHE A CA 1
ATOM 751 C C . PHE A 1 96 ? 8.492 -0.214 -7.361 1.00 95.19 96 PHE A C 1
ATOM 753 O O . PHE A 1 96 ? 8.963 0.472 -6.448 1.00 95.19 96 PHE A O 1
ATOM 760 N N . THR A 1 97 ? 8.713 0.068 -8.641 1.00 92.56 97 THR A N 1
ATOM 761 C CA . THR A 1 97 ? 9.448 1.264 -9.055 1.00 92.56 97 THR A CA 1
ATOM 762 C C . THR A 1 97 ? 8.464 2.399 -9.290 1.00 92.56 97 THR A C 1
ATOM 764 O O . THR A 1 97 ? 7.559 2.296 -10.112 1.00 92.56 97 THR A O 1
ATOM 767 N N . HIS A 1 98 ? 8.662 3.514 -8.596 1.00 86.44 98 HIS A N 1
ATOM 768 C CA . HIS A 1 98 ? 7.928 4.742 -8.856 1.00 86.44 98 HIS A CA 1
ATOM 769 C C . HIS A 1 98 ? 8.895 5.802 -9.366 1.00 86.44 98 HIS A C 1
ATOM 771 O O . HIS A 1 98 ? 9.832 6.197 -8.670 1.00 86.44 98 HIS A O 1
ATOM 777 N N . THR A 1 99 ? 8.665 6.265 -10.595 1.00 84.94 99 THR A N 1
ATOM 778 C CA . THR A 1 99 ? 9.543 7.211 -11.290 1.00 84.94 99 THR A CA 1
ATOM 779 C C . THR A 1 99 ? 10.965 6.644 -11.453 1.00 84.94 99 THR A C 1
ATOM 781 O O . THR A 1 99 ? 11.213 5.921 -12.414 1.00 84.94 99 THR A O 1
ATOM 784 N N . PHE A 1 100 ? 11.879 6.895 -10.511 1.00 84.25 100 PHE A N 1
ATOM 785 C CA . PHE A 1 100 ? 13.261 6.385 -10.532 1.00 84.25 100 PHE A CA 1
ATOM 786 C C . PHE A 1 100 ? 13.695 5.740 -9.210 1.00 84.25 100 PHE A C 1
ATOM 788 O O . PHE A 1 100 ? 14.860 5.376 -9.062 1.00 84.25 100 PHE A O 1
ATOM 795 N N . ILE A 1 101 ? 12.778 5.600 -8.248 1.00 88.88 101 ILE A N 1
ATOM 796 C CA . ILE A 1 101 ? 13.068 5.033 -6.931 1.00 88.88 101 ILE A CA 1
ATOM 797 C C . ILE A 1 101 ? 12.314 3.723 -6.727 1.00 88.88 101 ILE A C 1
ATOM 799 O O . ILE A 1 101 ? 11.173 3.562 -7.161 1.00 88.88 101 ILE A O 1
ATOM 803 N N . ASN A 1 102 ? 12.954 2.789 -6.028 1.00 92.56 102 ASN A N 1
ATOM 804 C CA . ASN A 1 102 ? 12.289 1.579 -5.563 1.00 92.56 102 ASN A CA 1
ATOM 805 C C . ASN A 1 102 ? 11.591 1.877 -4.243 1.00 92.56 102 ASN A C 1
ATOM 807 O O . ASN A 1 102 ? 12.240 2.287 -3.277 1.00 92.56 102 ASN A O 1
ATOM 811 N N . ILE A 1 103 ? 10.284 1.649 -4.225 1.00 94.88 103 ILE A N 1
ATOM 812 C CA . ILE A 1 103 ? 9.432 1.762 -3.050 1.00 94.88 103 ILE A CA 1
ATOM 813 C C . ILE A 1 103 ? 9.145 0.360 -2.533 1.00 94.88 103 ILE A C 1
ATOM 815 O O . ILE A 1 103 ? 8.822 -0.545 -3.297 1.00 94.88 103 ILE A O 1
ATOM 819 N N . TYR A 1 104 ? 9.243 0.198 -1.222 1.00 96.94 104 TYR A N 1
ATOM 820 C CA . TYR A 1 104 ? 8.944 -1.014 -0.483 1.00 96.94 104 TYR A CA 1
ATOM 821 C C . TYR A 1 104 ? 7.680 -0.786 0.324 1.00 96.94 104 TYR A C 1
ATOM 823 O O . TYR A 1 104 ? 7.615 0.121 1.153 1.00 96.94 104 TYR A O 1
ATOM 831 N N . ILE A 1 105 ? 6.688 -1.639 0.111 1.00 97.50 105 ILE A N 1
ATOM 832 C CA . ILE A 1 105 ? 5.414 -1.592 0.817 1.00 97.50 105 ILE A CA 1
ATOM 833 C C . ILE A 1 105 ? 5.165 -2.917 1.524 1.00 97.50 105 ILE A C 1
ATOM 835 O O . ILE A 1 105 ? 5.444 -3.992 0.992 1.00 97.50 105 ILE A O 1
ATOM 839 N N . SER A 1 106 ? 4.628 -2.851 2.741 1.00 97.25 106 SER A N 1
ATOM 840 C CA . SER A 1 106 ? 4.151 -4.041 3.441 1.00 97.25 106 SER A CA 1
ATOM 841 C C . SER A 1 106 ? 2.751 -3.837 3.998 1.00 97.25 106 SER A C 1
ATOM 843 O O . SER A 1 106 ? 2.457 -2.794 4.586 1.00 97.25 106 SER A O 1
ATOM 845 N N . PHE A 1 107 ? 1.881 -4.828 3.805 1.00 97.56 107 PHE A N 1
ATOM 846 C CA . PHE A 1 107 ? 0.473 -4.738 4.178 1.00 97.56 107 PHE A CA 1
ATOM 847 C C . PHE A 1 107 ? -0.106 -6.073 4.654 1.00 97.56 107 PHE A C 1
ATOM 849 O O . PHE A 1 107 ? 0.458 -7.152 4.452 1.00 97.56 107 PHE A O 1
ATOM 856 N N . CYS A 1 108 ? -1.242 -5.984 5.340 1.00 96.06 108 CYS A N 1
ATOM 857 C CA . CYS A 1 108 ? -1.988 -7.124 5.862 1.00 96.06 108 CYS A CA 1
ATOM 858 C C . CYS A 1 108 ? -3.481 -6.808 5.988 1.00 96.06 108 CYS A C 1
ATOM 860 O O . CYS A 1 108 ? -3.885 -5.657 5.834 1.00 96.06 108 CYS A O 1
ATOM 862 N N . ILE A 1 109 ? -4.288 -7.821 6.305 1.00 94.12 109 ILE A N 1
ATOM 863 C CA . ILE A 1 109 ? -5.689 -7.638 6.699 1.00 94.12 109 ILE A CA 1
ATOM 864 C C . ILE A 1 109 ? -5.784 -7.669 8.225 1.00 94.12 109 ILE A C 1
ATOM 866 O O . ILE A 1 109 ? -5.281 -8.591 8.869 1.00 94.12 109 ILE A O 1
ATOM 870 N N . VAL A 1 110 ? -6.473 -6.684 8.798 1.00 87.88 110 VAL A N 1
ATOM 871 C CA . VAL A 1 110 ? -6.806 -6.631 10.226 1.00 87.88 110 VAL A CA 1
ATOM 872 C C . VAL A 1 110 ? -8.196 -7.218 10.428 1.00 87.88 110 VAL A C 1
ATOM 874 O O . VAL A 1 110 ? -9.196 -6.649 9.983 1.00 87.88 110 VAL A O 1
ATOM 877 N N . ARG A 1 111 ? -8.272 -8.357 11.126 1.00 81.38 111 ARG A N 1
ATOM 878 C CA . ARG A 1 111 ? -9.514 -9.137 11.259 1.00 81.38 111 ARG A CA 1
ATOM 879 C C . ARG A 1 111 ? -10.637 -8.398 11.976 1.00 81.38 111 ARG A C 1
ATOM 881 O O . ARG A 1 111 ? -11.790 -8.560 11.600 1.00 81.38 111 ARG A O 1
ATOM 888 N N . THR A 1 112 ? -10.320 -7.584 12.981 1.00 78.00 112 THR A N 1
ATOM 889 C CA . THR A 1 112 ? -11.329 -6.922 13.829 1.00 78.00 112 THR A CA 1
ATOM 890 C C . THR A 1 112 ? -12.248 -5.971 13.066 1.00 78.00 112 THR A C 1
ATOM 892 O O . THR A 1 112 ? -13.371 -5.738 13.497 1.00 78.00 112 THR A O 1
ATOM 895 N N . ARG A 1 113 ? -11.786 -5.444 11.932 1.00 74.19 113 ARG A N 1
ATOM 896 C CA . ARG A 1 113 ? -12.527 -4.507 11.076 1.00 74.19 113 ARG A CA 1
ATOM 897 C C . ARG A 1 113 ? -12.652 -4.970 9.628 1.00 74.19 113 ARG A C 1
ATOM 899 O O . ARG A 1 113 ? -13.192 -4.239 8.812 1.00 74.19 113 ARG A O 1
ATOM 906 N N . ASN A 1 114 ? -12.134 -6.161 9.321 1.00 80.69 114 ASN A N 1
ATOM 907 C CA . ASN A 1 114 ? -12.072 -6.716 7.973 1.00 80.69 114 ASN A CA 1
ATOM 908 C C . ASN A 1 114 ? -11.547 -5.706 6.930 1.00 80.69 114 ASN A C 1
ATOM 910 O O . ASN A 1 114 ? -12.164 -5.495 5.891 1.00 80.69 114 ASN A O 1
ATOM 914 N N . GLY A 1 115 ? -10.429 -5.049 7.248 1.00 91.88 115 GLY A N 1
ATOM 915 C CA . GLY A 1 115 ? -9.857 -3.976 6.433 1.00 91.88 115 GLY A CA 1
ATOM 916 C C . GLY A 1 115 ? -8.360 -4.147 6.218 1.00 91.88 115 GLY A C 1
ATOM 917 O O . GLY A 1 115 ? -7.676 -4.823 6.995 1.00 91.88 115 GLY A O 1
ATOM 918 N N . TRP A 1 116 ? -7.852 -3.517 5.166 1.00 96.38 116 TRP A N 1
ATOM 919 C CA . TRP A 1 116 ? -6.436 -3.485 4.841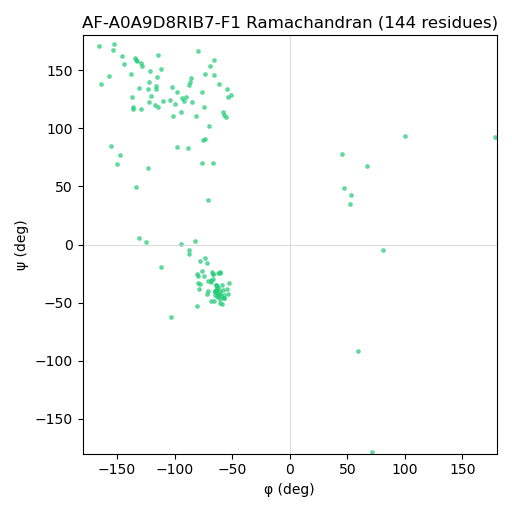 1.00 96.38 116 TRP A CA 1
ATOM 920 C C . TRP A 1 116 ? -5.680 -2.558 5.784 1.00 96.38 116 TRP A C 1
ATOM 922 O O . TRP A 1 116 ? -6.176 -1.526 6.236 1.00 96.38 116 TRP A O 1
ATOM 932 N N . TYR A 1 117 ? -4.444 -2.932 6.070 1.00 96.00 117 TYR A N 1
ATOM 933 C CA . TYR A 1 117 ? -3.530 -2.123 6.846 1.00 96.00 117 TYR A CA 1
ATOM 934 C C . TYR A 1 117 ? -2.158 -2.115 6.202 1.00 96.00 117 TYR A C 1
ATOM 936 O O . TYR A 1 117 ? -1.489 -3.150 6.124 1.00 96.00 117 TYR A O 1
ATOM 944 N N . ILE A 1 118 ? -1.739 -0.930 5.782 1.00 97.31 118 ILE A N 1
ATOM 945 C CA . ILE A 1 118 ? -0.393 -0.661 5.311 1.00 97.31 118 ILE A CA 1
ATOM 946 C C . ILE A 1 118 ? 0.484 -0.447 6.540 1.00 97.31 118 ILE A C 1
ATOM 948 O O . ILE A 1 118 ? 0.359 0.535 7.271 1.00 97.31 118 ILE A O 1
ATOM 952 N N . LYS A 1 119 ? 1.379 -1.403 6.773 1.00 95.75 119 LYS A N 1
ATOM 953 C CA . LYS A 1 119 ? 2.292 -1.403 7.912 1.00 95.75 119 LYS A CA 1
ATOM 954 C C . LYS A 1 119 ? 3.481 -0.471 7.694 1.00 95.75 119 LYS A C 1
ATOM 956 O O . LYS A 1 119 ? 3.953 0.115 8.661 1.00 95.75 119 LYS A O 1
ATOM 961 N N . SER A 1 120 ? 4.015 -0.411 6.477 1.00 95.81 120 SER A N 1
ATOM 962 C CA . SER A 1 120 ? 5.196 0.398 6.154 1.00 95.81 120 SER A CA 1
ATOM 963 C C . SER A 1 120 ? 5.244 0.738 4.672 1.00 95.81 120 SER A C 1
ATOM 965 O O . SER A 1 120 ? 4.918 -0.125 3.853 1.00 95.81 120 SER A O 1
ATOM 967 N N . ILE A 1 121 ? 5.731 1.936 4.356 1.00 95.56 121 ILE A N 1
ATOM 968 C CA . ILE A 1 121 ? 6.116 2.387 3.017 1.00 95.56 121 ILE A CA 1
ATOM 969 C C . ILE A 1 121 ? 7.440 3.137 3.169 1.00 95.56 121 ILE A C 1
ATOM 971 O O . ILE A 1 121 ? 7.508 4.041 3.987 1.00 95.56 121 ILE A O 1
ATOM 975 N N . HIS A 1 122 ? 8.465 2.766 2.410 1.00 92.88 122 HIS A N 1
ATOM 976 C CA . HIS A 1 122 ? 9.760 3.459 2.385 1.00 92.88 122 HIS A CA 1
ATOM 977 C C . HIS A 1 122 ? 10.442 3.253 1.035 1.00 92.88 122 HIS A C 1
ATOM 979 O O . HIS A 1 122 ? 10.034 2.396 0.253 1.00 92.88 122 HIS A O 1
ATOM 985 N N . SER A 1 123 ? 11.492 4.014 0.747 1.00 90.00 123 SER A N 1
ATOM 986 C CA . SER A 1 123 ? 12.324 3.843 -0.447 1.00 90.00 123 SER A CA 1
ATOM 987 C C . SER A 1 123 ? 13.746 3.413 -0.084 1.00 90.00 123 SER A C 1
ATOM 989 O O . SER A 1 123 ? 14.185 3.596 1.048 1.00 90.00 123 SER A O 1
ATOM 991 N N . ASN A 1 124 ? 14.505 2.885 -1.050 1.00 76.38 124 ASN A N 1
ATOM 992 C CA . ASN A 1 124 ? 15.937 2.601 -0.841 1.00 76.38 124 ASN A CA 1
ATOM 993 C C . ASN A 1 124 ? 16.774 3.852 -0.510 1.00 76.38 124 ASN A C 1
ATOM 995 O O . ASN A 1 124 ? 17.832 3.722 0.098 1.00 76.38 124 ASN A O 1
ATOM 999 N N . ASP A 1 125 ? 16.309 5.043 -0.899 1.00 62.50 125 ASP A N 1
ATOM 1000 C CA . ASP A 1 125 ? 16.953 6.326 -0.575 1.00 62.50 125 ASP A CA 1
ATOM 1001 C C . ASP A 1 125 ? 16.485 6.904 0.768 1.00 62.50 125 ASP A C 1
ATOM 1003 O O . ASP A 1 125 ? 17.018 7.908 1.247 1.00 62.50 125 ASP A O 1
ATOM 1007 N N . SER A 1 126 ? 15.508 6.258 1.413 1.00 49.12 126 SER A N 1
ATOM 1008 C CA . SER A 1 126 ? 15.073 6.615 2.760 1.00 49.12 126 SER A CA 1
ATOM 1009 C C . SER A 1 126 ? 16.147 6.152 3.739 1.00 49.12 126 SER A C 1
ATOM 1011 O O . SER A 1 126 ? 16.152 5.019 4.218 1.00 49.12 126 SER A O 1
ATOM 1013 N N . HIS A 1 127 ? 17.106 7.029 4.027 1.00 40.44 127 HIS A N 1
ATOM 1014 C CA . HIS A 1 127 ? 18.016 6.888 5.160 1.00 40.44 127 HIS A CA 1
ATOM 1015 C C . HIS A 1 127 ? 17.224 7.033 6.477 1.00 40.44 127 HIS A C 1
ATOM 1017 O O . HIS A 1 127 ? 17.353 8.012 7.206 1.00 40.44 127 HIS A O 1
ATOM 1023 N N . SER A 1 128 ? 16.386 6.044 6.790 1.00 41.06 128 SER A N 1
ATOM 1024 C CA . SER A 1 128 ? 15.644 5.936 8.048 1.00 41.06 128 SER A CA 1
ATOM 1025 C C . SER A 1 128 ? 15.395 4.471 8.416 1.00 41.06 128 SER A C 1
ATOM 1027 O O . SER A 1 128 ? 14.283 3.969 8.451 1.00 41.06 128 SER A O 1
ATOM 1029 N N . GLY A 1 129 ? 16.486 3.786 8.763 1.00 44.09 129 GLY A N 1
ATOM 1030 C CA . GLY A 1 129 ? 16.498 2.868 9.903 1.00 44.09 129 GLY A CA 1
ATOM 1031 C C . GLY A 1 129 ? 15.660 1.589 9.825 1.00 44.09 129 GLY A C 1
ATOM 1032 O O . GLY A 1 129 ? 14.803 1.389 10.676 1.00 44.09 129 GLY A O 1
ATOM 1033 N N . PHE A 1 130 ? 16.006 0.642 8.945 1.00 37.38 130 PHE A N 1
ATOM 1034 C CA . PHE A 1 130 ? 15.862 -0.790 9.260 1.00 37.38 130 PHE A CA 1
ATOM 1035 C C . PHE A 1 130 ? 16.837 -1.667 8.439 1.00 37.38 130 PHE A C 1
ATOM 1037 O O . PHE A 1 130 ? 16.467 -2.250 7.427 1.00 37.38 130 PHE A O 1
ATOM 1044 N N . GLY A 1 131 ? 18.077 -1.815 8.933 1.00 39.25 131 GLY A N 1
ATOM 1045 C CA . GLY A 1 131 ? 18.933 -2.992 8.687 1.00 39.25 131 GLY A CA 1
ATOM 1046 C C . GLY A 1 131 ? 20.036 -2.887 7.620 1.00 39.25 131 GLY A C 1
ATOM 1047 O O . GLY A 1 131 ? 19.809 -3.230 6.468 1.00 39.25 131 GLY A O 1
ATOM 1048 N N . ASP A 1 132 ? 21.244 -2.524 8.070 1.00 45.91 132 ASP A N 1
ATOM 1049 C CA . ASP A 1 132 ? 22.576 -2.802 7.498 1.00 45.91 132 ASP A CA 1
ATOM 1050 C C . ASP A 1 132 ? 22.791 -2.613 5.984 1.00 45.91 132 ASP A C 1
ATOM 1052 O O . ASP A 1 132 ? 22.981 -3.572 5.234 1.00 45.91 132 ASP A O 1
ATOM 1056 N N . SER A 1 133 ? 22.940 -1.360 5.548 1.00 48.47 133 SER A N 1
ATOM 1057 C CA . SER A 1 133 ? 23.772 -1.045 4.381 1.00 48.47 133 SER A CA 1
ATOM 1058 C C . SER A 1 133 ? 25.117 -0.492 4.854 1.00 48.47 133 SER A C 1
ATOM 1060 O O . SER A 1 133 ? 25.188 0.607 5.403 1.00 48.47 133 SER A O 1
ATOM 1062 N N . MET A 1 134 ? 26.178 -1.272 4.651 1.00 47.38 134 MET A N 1
ATOM 1063 C CA . MET A 1 134 ? 27.563 -0.893 4.939 1.00 47.38 134 MET A CA 1
ATOM 1064 C C . MET A 1 134 ? 27.902 0.435 4.240 1.00 47.38 134 MET A C 1
ATOM 1066 O O . MET A 1 134 ? 27.688 0.579 3.034 1.00 47.38 134 MET A O 1
ATOM 1070 N N . SER A 1 135 ? 28.410 1.418 4.985 1.00 57.12 135 SER A N 1
ATOM 1071 C CA . SER A 1 135 ? 28.701 2.747 4.431 1.00 57.12 135 SER A CA 1
ATOM 1072 C C . SER A 1 135 ? 29.885 2.696 3.451 1.00 57.12 135 SER A C 1
ATOM 1074 O O . SER A 1 135 ? 30.791 1.871 3.588 1.00 57.12 135 SER A O 1
ATOM 1076 N N . ILE A 1 136 ? 29.953 3.621 2.484 1.00 52.34 136 ILE A N 1
ATOM 1077 C CA . ILE A 1 136 ? 31.107 3.752 1.566 1.00 52.34 136 ILE A CA 1
ATOM 1078 C C . ILE A 1 136 ? 32.442 3.861 2.335 1.00 52.34 136 ILE A C 1
ATOM 1080 O O . ILE A 1 136 ? 33.463 3.330 1.895 1.00 52.34 136 ILE A O 1
ATOM 1084 N N . GLY A 1 137 ? 32.442 4.476 3.524 1.00 52.78 137 GLY A N 1
ATOM 1085 C CA . GLY A 1 137 ? 33.622 4.559 4.391 1.00 52.78 137 GLY A CA 1
ATOM 1086 C C . GLY A 1 137 ? 34.085 3.209 4.959 1.00 52.78 137 GLY A C 1
ATOM 1087 O O . GLY A 1 137 ? 35.281 3.009 5.182 1.00 52.78 137 GLY A O 1
ATOM 1088 N N . GLU A 1 138 ? 33.170 2.260 5.156 1.00 55.66 138 GLU A N 1
ATOM 1089 C CA . GLU A 1 138 ? 33.483 0.891 5.583 1.00 55.66 138 GLU A CA 1
ATOM 1090 C C . GLU A 1 138 ? 34.006 0.035 4.420 1.00 55.66 138 GLU A C 1
ATOM 1092 O O . GLU A 1 138 ? 34.941 -0.744 4.616 1.00 55.66 138 GLU A O 1
ATOM 1097 N N . MET A 1 139 ? 33.520 0.259 3.192 1.00 51.66 139 MET A N 1
ATOM 1098 C CA . MET A 1 139 ? 34.084 -0.358 1.981 1.00 51.66 139 MET A CA 1
ATOM 1099 C C . MET A 1 139 ? 35.539 0.067 1.729 1.00 51.66 139 MET A C 1
ATOM 1101 O O . MET A 1 139 ? 36.384 -0.773 1.419 1.00 51.66 139 MET A O 1
ATOM 1105 N N . ILE A 1 140 ? 35.880 1.346 1.923 1.00 55.31 140 ILE A N 1
ATOM 1106 C CA . ILE A 1 140 ? 37.255 1.842 1.713 1.00 55.31 140 ILE A CA 1
ATOM 1107 C C . ILE A 1 140 ? 38.247 1.195 2.699 1.00 55.31 140 ILE A C 1
ATOM 1109 O O . ILE A 1 140 ? 39.379 0.878 2.323 1.00 55.31 140 ILE A O 1
ATOM 1113 N N . LYS A 1 141 ? 37.826 0.906 3.939 1.00 54.91 141 LYS A N 1
ATOM 1114 C CA . LYS A 1 141 ? 38.665 0.208 4.935 1.00 54.91 141 LYS A CA 1
ATOM 1115 C C . LYS A 1 141 ? 38.977 -1.249 4.572 1.00 54.91 141 LYS A C 1
ATOM 1117 O O . LYS A 1 141 ? 39.997 -1.765 5.024 1.00 54.91 141 LYS A O 1
ATOM 1122 N N . LEU A 1 142 ? 38.139 -1.905 3.767 1.00 50.59 142 LEU A N 1
ATOM 1123 C CA . LEU A 1 142 ? 38.373 -3.272 3.282 1.00 50.59 142 LEU A CA 1
ATOM 1124 C C . LEU A 1 142 ? 39.357 -3.317 2.106 1.00 50.59 142 LEU A C 1
ATOM 1126 O O . LEU A 1 142 ? 40.139 -4.257 2.002 1.00 50.59 142 LEU A O 1
ATOM 1130 N N . ILE A 1 143 ? 39.364 -2.288 1.257 1.00 55.47 143 ILE A N 1
ATOM 1131 C CA . ILE A 1 143 ? 40.252 -2.205 0.085 1.00 55.47 143 ILE A CA 1
ATOM 1132 C C . ILE A 1 143 ? 41.663 -1.729 0.492 1.00 55.47 143 ILE A C 1
ATOM 1134 O O . ILE A 1 143 ? 42.648 -2.072 -0.157 1.00 55.47 143 ILE A O 1
ATOM 1138 N N . GLY A 1 144 ? 41.780 -0.991 1.602 1.00 48.62 144 GLY A N 1
ATOM 1139 C CA . GLY A 1 144 ? 43.044 -0.452 2.120 1.00 48.62 144 GLY A CA 1
ATOM 1140 C C . GLY A 1 144 ? 43.911 -1.408 2.952 1.00 48.62 144 GLY A C 1
ATOM 1141 O O . GLY A 1 144 ? 44.937 -0.973 3.466 1.00 48.62 144 GLY A O 1
ATOM 1142 N N . LYS A 1 145 ? 43.534 -2.684 3.120 1.00 51.25 145 LYS A N 1
ATOM 1143 C CA . LYS A 1 145 ? 44.406 -3.697 3.741 1.00 51.25 145 LYS A CA 1
ATOM 1144 C C . LYS A 1 145 ? 45.106 -4.535 2.669 1.00 51.25 145 LYS A C 1
ATOM 1146 O O . LYS A 1 145 ? 44.663 -5.633 2.339 1.00 51.25 145 LYS A O 1
ATOM 1151 N N . LYS A 1 146 ? 46.223 -4.015 2.168 1.00 44.25 146 LYS A N 1
ATOM 1152 C CA . LYS A 1 146 ? 47.334 -4.812 1.641 1.00 44.25 146 LYS A CA 1
ATOM 1153 C C . LYS A 1 146 ? 48.612 -4.387 2.339 1.00 44.25 146 LYS A C 1
ATOM 1155 O O . LYS A 1 146 ? 48.769 -3.165 2.539 1.00 44.25 146 LYS A O 1
#

Radius of gyration: 18.13 Å; Cα contacts (8 Å, |Δi|>4): 203; chains: 1; bounding box: 60×58×34 Å

Mean predicted aligned error: 10.56 Å

pLDDT: mean 82.28, std 20.15, range [32.72, 98.0]

Secondary structure (DSSP, 8-state):
--------------SS-HHHHHHHHHH-GGGEEE-HHHHHHHHHHTT---SSHHHHHHHHHHHHHTS-GGGEEEEEEEE-SS-BTTB--EEEEEEEEETTEEEEEEEEEEGGGTEEEEEEEEETT--SSSS----HHHHHHHHT--

Sequence (146 aa):
MNTNQIQGAGTRKKAYSLNDFLDACKNHKELVEINPDAQEEASNVLHISCDTTEETKVQILDQIALHGIDDFEYINTKPFRKGINGDHPLVDAYSFTHTFINIYISFCIVRTRNGWYIKSIHSNDSHSGFGDSMSIGEMIKLIGKK

Solvent-accessible surface area (backbone atoms only — not comparable to full-atom values): 8825 Å² total; per-residue (Å²): 141,83,95,77,76,86,88,82,66,81,55,90,53,76,83,69,61,66,65,62,50,40,46,29,33,64,78,36,51,89,43,48,44,63,35,69,71,21,45,54,41,37,26,64,76,68,71,57,85,60,98,43,73,66,57,42,49,51,53,54,30,45,61,57,38,73,54,57,75,88,54,48,46,80,74,47,43,46,68,36,85,88,44,59,98,87,40,60,44,62,27,38,30,33,34,32,74,55,99,90,42,51,34,39,41,29,35,33,67,44,77,95,73,74,24,42,34,35,64,38,34,48,38,84,83,55,91,70,87,84,82,88,78,84,50,74,72,58,54,52,61,62,70,68,71,122